Protein AF-A0A958ADB8-F1 (afdb_monomer)

Mean predicted aligned error: 4.23 Å

Nearest PDB structures (foldseek):
  1qz9-assembly1_A-2  TM=9.729E-01  e=9.578E-06  Pseudomonas fluorescens

Sequence (125 aa):
MDFANTQIELAQTLDSQDQLAPFRDEFVIADPDLIYLDGNSLGRLPKRTDPLMQAAIGEAWGQRLIRGWNEGWIQAPFELGAKIAQLIGAEADEVIVTDSTSINLFKLVVAALKARPGRTKIVSD

Radius of gyration: 21.61 Å; Cα contacts (8 Å, |Δi|>4): 62; chains: 1; bounding box: 38×57×54 Å

Structure (mmCIF, N/CA/C/O backbone):
data_AF-A0A958ADB8-F1
#
_entry.id   AF-A0A958ADB8-F1
#
loop_
_atom_site.group_PDB
_atom_site.id
_atom_site.type_symbol
_atom_site.label_atom_id
_atom_site.label_alt_id
_atom_site.label_comp_id
_atom_site.label_asym_id
_atom_site.label_entity_id
_atom_site.label_seq_id
_atom_site.pdbx_PDB_ins_code
_atom_site.Cartn_x
_atom_site.Cartn_y
_atom_site.Cartn_z
_atom_site.occupancy
_atom_site.B_iso_or_equiv
_atom_site.auth_seq_id
_atom_site.auth_comp_id
_atom_site.auth_asym_id
_atom_site.auth_atom_id
_atom_site.pdbx_PDB_model_num
ATOM 1 N N . MET A 1 1 ? 5.145 -29.919 -13.291 1.00 66.69 1 MET A N 1
ATOM 2 C CA . MET A 1 1 ? 6.388 -29.127 -13.338 1.00 66.69 1 MET A CA 1
ATOM 3 C C . MET A 1 1 ? 7.466 -29.989 -12.702 1.00 66.69 1 MET A C 1
ATOM 5 O O . MET A 1 1 ? 7.207 -30.527 -11.632 1.00 66.69 1 MET A O 1
ATOM 9 N N . ASP A 1 2 ? 8.575 -30.239 -13.396 1.00 77.38 2 ASP A N 1
ATOM 10 C CA . ASP A 1 2 ? 9.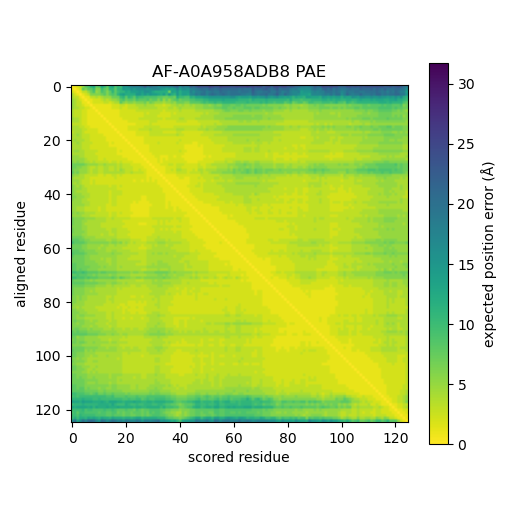689 -31.027 -12.855 1.00 77.38 2 ASP A CA 1
ATOM 11 C C . ASP A 1 2 ? 10.658 -30.088 -12.129 1.00 77.38 2 ASP A C 1
ATOM 13 O O . ASP A 1 2 ? 11.437 -29.379 -12.760 1.00 77.38 2 ASP A O 1
ATOM 17 N N . PHE A 1 3 ? 10.568 -30.054 -10.800 1.00 75.06 3 PHE A N 1
ATOM 18 C CA . PHE A 1 3 ? 11.382 -29.175 -9.959 1.00 75.06 3 PHE A CA 1
ATOM 19 C C . PHE A 1 3 ? 12.816 -29.689 -9.740 1.00 75.06 3 PHE A C 1
ATOM 21 O O . PHE A 1 3 ? 13.608 -29.001 -9.102 1.00 75.06 3 PHE A O 1
ATOM 28 N N . ALA A 1 4 ? 13.167 -30.879 -10.246 1.00 86.38 4 ALA A N 1
ATOM 29 C CA . ALA A 1 4 ? 14.540 -31.388 -10.199 1.00 86.38 4 ALA A CA 1
ATOM 30 C C . ALA A 1 4 ? 15.416 -30.834 -11.338 1.00 86.38 4 ALA A C 1
ATOM 32 O O . ALA A 1 4 ? 16.641 -30.950 -11.289 1.00 86.38 4 ALA A O 1
ATOM 33 N N . ASN A 1 5 ? 14.805 -30.228 -12.359 1.00 87.19 5 ASN A N 1
ATOM 34 C CA . ASN A 1 5 ? 15.511 -29.615 -13.473 1.00 87.19 5 ASN A CA 1
ATOM 35 C C . ASN A 1 5 ? 16.019 -28.212 -13.090 1.00 87.19 5 ASN A C 1
ATOM 37 O O . ASN A 1 5 ? 15.235 -27.302 -12.841 1.00 87.19 5 ASN A O 1
ATOM 41 N N . THR A 1 6 ? 17.342 -28.041 -13.064 1.00 91.88 6 THR A N 1
ATOM 42 C CA . THR A 1 6 ? 18.029 -26.792 -12.689 1.00 91.88 6 THR A CA 1
ATOM 43 C C . THR A 1 6 ? 18.604 -26.018 -13.885 1.00 91.88 6 THR A C 1
ATOM 45 O O . THR A 1 6 ? 19.428 -25.124 -13.701 1.00 91.88 6 THR A O 1
ATOM 48 N N . GLN A 1 7 ? 18.207 -26.364 -15.114 1.00 95.44 7 GLN A N 1
ATOM 49 C CA . GLN A 1 7 ? 18.685 -25.723 -16.344 1.00 95.44 7 GLN A CA 1
ATOM 50 C C . GLN A 1 7 ? 18.032 -24.347 -16.570 1.00 95.44 7 GLN A C 1
ATOM 52 O O . GLN A 1 7 ? 16.862 -24.142 -16.236 1.00 95.44 7 GLN A O 1
ATOM 57 N N . ILE A 1 8 ? 18.762 -23.405 -17.178 1.00 95.19 8 ILE A N 1
ATOM 58 C CA . ILE A 1 8 ? 18.278 -22.031 -17.419 1.00 95.19 8 ILE A CA 1
ATOM 59 C C . ILE A 1 8 ? 17.083 -21.988 -18.384 1.00 95.19 8 ILE A C 1
ATOM 61 O O . ILE A 1 8 ? 16.194 -21.149 -18.245 1.00 95.19 8 ILE A O 1
ATOM 65 N N . GLU A 1 9 ? 17.015 -22.931 -19.321 1.00 95.50 9 GLU A N 1
ATOM 66 C CA . GLU A 1 9 ? 15.949 -23.052 -20.314 1.00 95.50 9 GLU A CA 1
ATOM 67 C C . GLU A 1 9 ? 14.587 -23.302 -19.658 1.00 95.50 9 GLU A C 1
ATOM 69 O O . GLU A 1 9 ? 13.557 -22.882 -20.193 1.00 95.50 9 GLU A O 1
ATOM 74 N N . LEU A 1 10 ? 14.565 -23.949 -18.483 1.00 94.19 10 LEU A N 1
ATOM 75 C CA . LEU A 1 10 ? 13.336 -24.114 -17.711 1.00 94.19 10 LEU A CA 1
ATOM 76 C C . LEU A 1 10 ? 12.799 -22.751 -17.269 1.00 94.19 10 LEU A C 1
ATOM 78 O O . LEU A 1 10 ? 11.632 -22.461 -17.516 1.00 94.19 10 LEU A O 1
ATOM 82 N N . ALA A 1 11 ? 13.643 -21.908 -16.668 1.00 93.75 11 ALA A N 1
ATOM 83 C CA . ALA A 1 11 ? 13.249 -20.572 -16.225 1.00 93.75 11 ALA A CA 1
ATOM 84 C C . ALA A 1 11 ? 12.779 -19.703 -17.402 1.00 93.75 11 ALA A C 1
ATOM 86 O O . ALA A 1 11 ? 11.686 -19.152 -17.349 1.00 93.75 11 ALA A O 1
ATOM 87 N N . GLN A 1 12 ? 13.526 -19.689 -18.512 1.00 95.81 12 GLN A N 1
ATOM 88 C CA . GLN A 1 12 ? 13.145 -18.951 -19.725 1.00 95.81 12 GLN A CA 1
ATOM 89 C C . GLN A 1 12 ? 11.793 -19.406 -20.294 1.00 95.81 12 GLN A C 1
ATOM 91 O O . GLN A 1 12 ? 10.993 -18.588 -20.750 1.00 95.81 12 GLN A O 1
ATOM 96 N N . THR A 1 13 ? 11.519 -20.713 -20.257 1.00 95.31 13 THR A N 1
ATOM 97 C CA . THR A 1 13 ? 10.230 -21.262 -20.694 1.00 95.31 13 THR A CA 1
ATOM 98 C C . THR A 1 13 ? 9.101 -20.806 -19.773 1.00 95.31 13 THR A C 1
ATOM 100 O O . THR A 1 13 ? 8.052 -20.400 -20.272 1.00 95.31 13 THR A O 1
ATOM 103 N N . LEU A 1 14 ? 9.312 -20.836 -18.452 1.00 95.00 14 LEU A N 1
ATOM 104 C CA . LEU A 1 14 ? 8.331 -20.366 -17.471 1.00 95.00 14 LEU A CA 1
ATOM 105 C C . LEU A 1 14 ? 8.042 -18.868 -17.641 1.00 95.00 14 LEU A C 1
ATOM 107 O O . LEU A 1 14 ? 6.874 -18.500 -17.715 1.00 95.00 14 LEU A O 1
ATOM 111 N N . ASP A 1 15 ? 9.074 -18.039 -17.814 1.00 96.62 15 ASP A N 1
ATOM 112 C CA . ASP A 1 15 ? 8.922 -16.600 -18.068 1.00 96.62 15 ASP A CA 1
ATOM 113 C C . ASP A 1 15 ? 8.133 -16.334 -19.359 1.00 96.62 15 ASP A C 1
ATOM 115 O O . ASP A 1 15 ? 7.246 -15.485 -19.391 1.00 96.62 15 ASP A O 1
ATOM 119 N N . SER A 1 16 ? 8.393 -17.096 -20.430 1.00 96.94 16 SER A N 1
ATOM 120 C CA . SER A 1 16 ? 7.682 -16.934 -21.711 1.00 96.94 16 SER A CA 1
ATOM 121 C C . SER A 1 16 ? 6.189 -17.286 -21.653 1.00 96.94 16 SER A C 1
ATOM 123 O O . SER A 1 16 ? 5.426 -16.887 -22.533 1.00 96.94 16 SER A O 1
ATOM 125 N N . GLN A 1 17 ? 5.775 -18.055 -20.642 1.00 97.12 17 GLN A N 1
ATOM 126 C CA . GLN A 1 17 ? 4.396 -18.507 -20.441 1.00 97.12 17 GLN A CA 1
ATOM 127 C C . GLN A 1 17 ? 3.669 -17.711 -19.350 1.00 97.12 17 GLN A C 1
ATOM 129 O O . GLN A 1 17 ? 2.468 -17.913 -19.151 1.00 97.12 17 GLN A O 1
ATOM 134 N N . ASP A 1 18 ? 4.367 -16.815 -18.650 1.00 97.81 18 ASP A N 1
ATOM 135 C CA . ASP A 1 18 ? 3.796 -16.038 -17.561 1.00 97.81 18 ASP A CA 1
ATOM 136 C C . ASP A 1 18 ? 2.859 -14.943 -18.089 1.00 97.81 18 ASP A C 1
ATOM 138 O O . ASP A 1 18 ? 3.272 -13.938 -18.670 1.00 97.81 18 ASP A O 1
ATOM 142 N N . GLN A 1 19 ? 1.561 -15.116 -17.836 1.00 98.19 19 GLN A N 1
ATOM 143 C CA . GLN A 1 19 ? 0.535 -14.131 -18.184 1.00 98.19 19 GLN A CA 1
ATOM 144 C C . GLN A 1 19 ? 0.663 -12.831 -17.375 1.00 98.19 19 GLN A C 1
ATOM 146 O O . GLN A 1 19 ? 0.092 -11.813 -17.769 1.00 98.19 19 GLN A O 1
ATOM 151 N N . LEU A 1 20 ? 1.394 -12.848 -16.256 1.00 98.00 20 LEU A N 1
ATOM 152 C CA . LEU A 1 20 ? 1.638 -11.689 -15.403 1.00 98.00 20 LEU A CA 1
ATOM 153 C C . LEU A 1 20 ? 2.929 -10.944 -15.758 1.00 98.00 20 LEU A C 1
ATOM 155 O O . LEU A 1 20 ? 3.128 -9.840 -15.246 1.00 98.00 20 LEU A O 1
ATOM 159 N N . ALA A 1 21 ? 3.755 -11.467 -16.671 1.00 97.88 21 ALA A N 1
ATOM 160 C CA . ALA A 1 21 ? 5.008 -10.840 -17.087 1.00 97.88 21 ALA A CA 1
ATOM 161 C C . ALA A 1 21 ? 4.866 -9.344 -17.453 1.00 97.88 21 ALA A C 1
ATOM 163 O O . ALA A 1 21 ? 5.725 -8.560 -17.035 1.00 97.88 21 ALA A O 1
ATOM 164 N N . PRO A 1 22 ? 3.782 -8.886 -18.125 1.00 97.94 22 PRO A N 1
ATOM 165 C CA . PRO A 1 22 ? 3.600 -7.464 -18.421 1.00 97.94 22 PRO A CA 1
ATOM 166 C C . PRO A 1 22 ? 3.515 -6.555 -17.184 1.00 97.94 22 PRO A C 1
ATOM 168 O O . PRO A 1 22 ? 3.891 -5.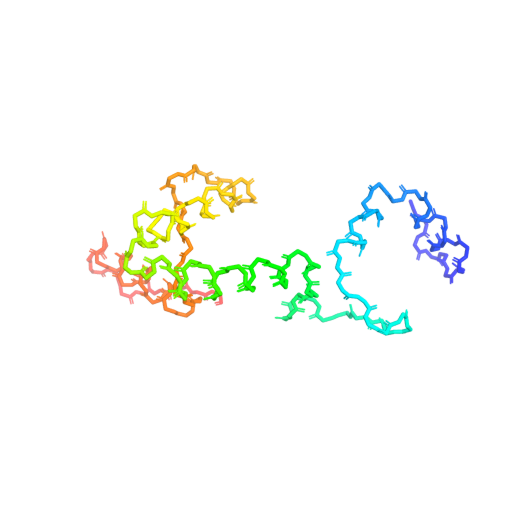389 -17.265 1.00 97.94 22 PRO A O 1
ATOM 171 N N . PHE A 1 23 ? 3.080 -7.051 -16.016 1.00 97.94 23 PHE A N 1
ATOM 172 C CA . PHE A 1 23 ? 3.028 -6.236 -14.792 1.00 97.94 23 PHE A CA 1
ATOM 173 C C . PHE A 1 23 ? 4.411 -5.803 -14.312 1.00 97.94 23 PHE A C 1
ATOM 175 O O . PHE A 1 23 ? 4.519 -4.797 -13.614 1.00 97.94 23 PHE A O 1
ATOM 182 N N . ARG A 1 24 ? 5.481 -6.506 -14.705 1.00 96.94 24 ARG A N 1
ATOM 183 C CA . ARG A 1 24 ? 6.857 -6.079 -14.427 1.00 96.94 24 ARG A CA 1
ATOM 184 C C . ARG A 1 24 ? 7.118 -4.664 -14.952 1.00 96.94 24 ARG A C 1
ATOM 186 O O . ARG A 1 24 ? 7.822 -3.892 -14.301 1.00 96.94 24 ARG A O 1
ATOM 193 N N . ASP A 1 25 ? 6.507 -4.304 -16.079 1.00 96.81 25 ASP A N 1
ATOM 194 C CA . ASP A 1 25 ? 6.674 -2.996 -16.707 1.00 96.81 25 ASP A CA 1
ATOM 195 C C . ASP A 1 25 ? 5.931 -1.868 -15.980 1.00 96.81 25 ASP A C 1
ATOM 197 O O . ASP A 1 25 ? 6.196 -0.699 -16.258 1.00 96.81 25 ASP A O 1
ATOM 201 N N . GLU A 1 26 ? 5.083 -2.172 -14.996 1.00 98.12 26 GLU A N 1
ATOM 202 C CA . GLU A 1 26 ? 4.444 -1.168 -14.136 1.00 98.12 26 GLU A CA 1
ATOM 203 C C . GLU A 1 26 ? 5.377 -0.660 -13.022 1.00 98.12 26 GLU A C 1
ATOM 205 O O . GLU A 1 26 ? 5.055 0.323 -12.352 1.00 98.12 26 GLU A O 1
ATOM 210 N N . PHE A 1 27 ? 6.552 -1.273 -12.829 1.00 98.25 27 PHE A N 1
ATOM 211 C CA . PHE A 1 27 ? 7.490 -0.946 -11.748 1.00 98.25 27 PHE A CA 1
ATOM 212 C C . PHE A 1 27 ? 8.773 -0.280 -12.243 1.00 98.25 27 PHE A C 1
ATOM 214 O O . PHE A 1 27 ? 9.269 -0.528 -13.342 1.00 98.25 27 PHE A O 1
ATOM 221 N N . VAL A 1 28 ? 9.352 0.572 -11.399 1.00 97.69 28 VAL A N 1
ATOM 222 C CA . VAL A 1 28 ? 10.663 1.175 -11.642 1.00 97.69 28 VAL A CA 1
ATOM 223 C C . VAL A 1 28 ? 11.756 0.129 -11.417 1.00 97.69 28 VAL A C 1
ATOM 225 O O . VAL A 1 28 ? 11.883 -0.459 -10.338 1.00 97.69 28 VAL A O 1
ATOM 228 N N . ILE A 1 29 ? 12.578 -0.078 -12.445 1.00 96.94 29 ILE A N 1
ATOM 229 C CA . ILE A 1 29 ? 13.725 -0.990 -12.430 1.00 96.94 29 ILE A CA 1
ATOM 230 C C . ILE A 1 29 ? 14.930 -0.184 -12.904 1.00 96.94 29 ILE A C 1
ATOM 232 O O . ILE A 1 29 ? 15.187 -0.077 -14.098 1.00 96.94 29 ILE A O 1
ATOM 236 N N . ALA A 1 30 ? 15.597 0.469 -11.950 1.00 95.38 30 ALA A N 1
ATOM 237 C CA . ALA A 1 30 ? 16.737 1.343 -12.229 1.00 95.38 30 ALA A CA 1
ATOM 238 C C . ALA A 1 30 ? 18.003 0.553 -12.590 1.00 95.38 30 ALA A C 1
ATOM 240 O O . ALA A 1 30 ? 18.771 0.980 -13.444 1.00 95.38 30 ALA A O 1
ATOM 241 N N . ASP A 1 31 ? 18.183 -0.602 -11.949 1.00 96.88 31 ASP A N 1
ATOM 242 C CA . ASP A 1 31 ? 19.262 -1.545 -12.217 1.00 96.88 31 ASP A CA 1
ATOM 243 C C . ASP A 1 31 ? 18.649 -2.844 -12.776 1.00 96.88 31 ASP A C 1
ATOM 245 O O . ASP A 1 31 ? 17.877 -3.494 -12.056 1.00 96.88 31 ASP A O 1
ATOM 249 N N . PRO A 1 32 ? 18.910 -3.196 -14.051 1.00 93.88 32 PRO A N 1
ATOM 250 C CA . PRO A 1 32 ? 18.386 -4.412 -14.667 1.00 93.88 32 PRO A CA 1
ATOM 251 C C . PRO A 1 32 ? 19.026 -5.696 -14.121 1.00 93.88 32 PRO A C 1
ATOM 253 O O . PRO A 1 32 ? 18.392 -6.746 -14.218 1.00 93.88 32 PRO A O 1
ATOM 256 N N . ASP A 1 33 ? 20.218 -5.615 -13.525 1.00 95.88 33 ASP A N 1
ATOM 257 C CA . ASP A 1 33 ? 20.971 -6.769 -13.022 1.00 95.88 33 ASP A CA 1
ATOM 258 C C . ASP A 1 33 ? 20.662 -7.062 -11.540 1.00 95.88 33 ASP A C 1
ATOM 260 O O . ASP A 1 33 ? 20.985 -8.134 -11.018 1.00 95.88 33 ASP A O 1
ATOM 264 N N . LEU A 1 34 ? 19.983 -6.140 -10.845 1.00 96.94 34 LEU A N 1
ATOM 265 C CA . LEU A 1 34 ? 19.581 -6.316 -9.451 1.00 96.94 34 LEU A CA 1
ATOM 266 C C . LEU A 1 34 ? 18.443 -7.337 -9.296 1.00 96.94 34 LEU A C 1
ATOM 268 O O . LEU A 1 34 ? 17.262 -7.046 -9.533 1.00 96.94 34 LEU A O 1
ATOM 272 N N . ILE A 1 35 ? 18.787 -8.496 -8.736 1.00 97.25 35 ILE A N 1
ATOM 273 C CA . ILE A 1 35 ? 17.835 -9.509 -8.273 1.00 97.25 35 ILE A CA 1
ATOM 274 C C . ILE A 1 35 ? 17.276 -9.085 -6.904 1.00 97.25 35 ILE A C 1
ATOM 276 O O . ILE A 1 35 ? 17.917 -9.245 -5.868 1.00 97.25 35 ILE A O 1
ATOM 280 N N . TYR A 1 36 ? 16.070 -8.512 -6.896 1.00 97.25 36 TYR A N 1
ATOM 281 C CA . TYR A 1 36 ? 15.441 -7.966 -5.687 1.00 97.25 36 TYR A CA 1
ATOM 282 C C . TYR A 1 36 ? 14.450 -8.954 -5.061 1.00 97.25 36 TYR A C 1
ATOM 284 O O . TYR A 1 36 ? 13.311 -9.057 -5.514 1.00 97.25 36 TYR A O 1
ATOM 292 N N . LEU A 1 37 ? 14.890 -9.660 -4.015 1.00 97.62 37 LEU A N 1
ATOM 293 C CA . LEU A 1 37 ? 14.124 -10.700 -3.307 1.00 97.62 37 LEU A CA 1
ATOM 294 C C . LEU A 1 37 ? 13.692 -10.278 -1.890 1.00 97.62 37 LEU A C 1
ATOM 296 O O . LEU A 1 37 ? 13.526 -11.130 -1.027 1.00 97.62 37 LEU A O 1
ATOM 300 N N . ASP A 1 38 ? 13.520 -8.974 -1.652 1.00 97.31 38 ASP A N 1
ATOM 301 C CA . ASP A 1 38 ? 13.084 -8.417 -0.355 1.00 97.31 38 ASP A CA 1
ATOM 302 C C . ASP A 1 38 ? 11.822 -7.537 -0.494 1.00 97.31 38 ASP A C 1
ATOM 304 O O . ASP A 1 38 ? 11.572 -6.600 0.266 1.00 97.31 38 ASP A O 1
ATOM 308 N N . GLY A 1 39 ? 10.999 -7.841 -1.507 1.00 97.50 39 GLY A N 1
ATOM 309 C CA . GLY A 1 39 ? 9.746 -7.128 -1.784 1.00 97.50 39 GLY A CA 1
ATOM 310 C C . GLY A 1 39 ? 8.685 -7.270 -0.686 1.00 97.50 39 GLY A C 1
ATOM 311 O O . GLY A 1 39 ? 7.752 -6.474 -0.629 1.00 97.50 39 GLY A O 1
ATOM 312 N N . ASN A 1 40 ? 8.836 -8.262 0.195 1.00 97.12 40 ASN A N 1
ATOM 313 C CA . ASN A 1 40 ? 8.011 -8.469 1.387 1.00 97.12 40 ASN A CA 1
ATOM 314 C C . ASN A 1 40 ? 8.286 -7.436 2.492 1.00 97.12 40 ASN A C 1
ATOM 316 O O . ASN A 1 40 ? 7.426 -7.230 3.344 1.00 97.12 40 ASN A O 1
ATOM 320 N N . SER A 1 41 ? 9.473 -6.825 2.497 1.00 97.19 41 SER A N 1
ATOM 321 C CA . SER A 1 41 ? 9.838 -5.752 3.423 1.00 97.19 41 SER A CA 1
ATOM 322 C C . SER A 1 41 ? 9.483 -4.394 2.818 1.00 97.19 41 SER A C 1
ATOM 324 O O . SER A 1 41 ? 8.754 -3.604 3.422 1.00 97.19 41 SER A O 1
ATOM 326 N N . LEU A 1 42 ? 9.921 -4.150 1.577 1.00 97.56 42 LEU A N 1
ATOM 327 C CA . LEU A 1 42 ? 9.617 -2.931 0.833 1.00 97.56 42 LEU A CA 1
ATOM 328 C C . LEU A 1 42 ? 9.319 -3.249 -0.636 1.00 97.56 42 LEU A C 1
ATOM 330 O O . LEU A 1 42 ? 10.173 -3.715 -1.379 1.00 97.56 42 LEU A O 1
ATOM 334 N N . GLY A 1 43 ? 8.100 -2.960 -1.088 1.00 97.19 43 GLY A N 1
ATOM 335 C CA . GLY A 1 43 ? 7.730 -3.164 -2.489 1.00 97.19 43 GLY A CA 1
ATOM 336 C C . GLY A 1 43 ? 8.509 -2.250 -3.442 1.00 97.19 43 GLY A C 1
ATOM 337 O O . GLY A 1 43 ? 8.814 -1.101 -3.116 1.00 97.19 43 GLY A O 1
ATOM 338 N N . ARG A 1 44 ? 8.788 -2.733 -4.662 1.00 97.38 44 ARG A N 1
ATOM 339 C CA . ARG A 1 44 ? 9.313 -1.874 -5.737 1.00 97.38 44 ARG A CA 1
ATOM 340 C C . ARG A 1 44 ? 8.327 -0.741 -6.034 1.00 97.38 44 ARG A C 1
ATOM 342 O O . ARG A 1 44 ? 7.116 -0.947 -6.017 1.00 97.38 44 ARG A O 1
ATOM 349 N N . LEU A 1 45 ? 8.853 0.439 -6.359 1.00 97.81 45 LEU A 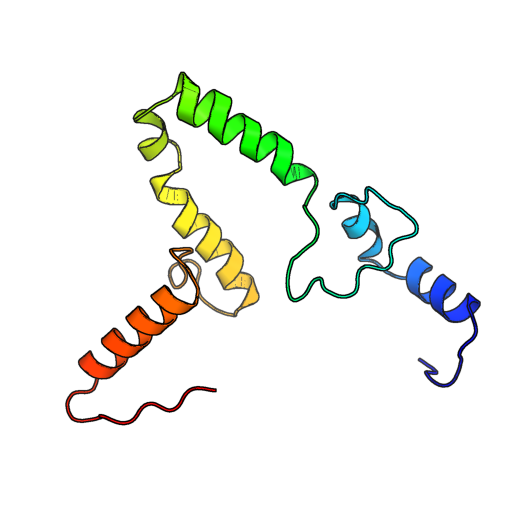N 1
ATOM 350 C CA . LEU A 1 45 ? 8.055 1.621 -6.691 1.00 97.81 45 LEU A CA 1
ATOM 351 C C . LEU A 1 45 ? 7.266 1.408 -7.997 1.00 97.81 45 LEU A C 1
ATOM 353 O O . LEU A 1 45 ? 7.893 1.209 -9.042 1.00 97.81 45 LEU A O 1
ATOM 357 N N . PRO A 1 46 ? 5.924 1.511 -7.994 1.00 98.50 46 PRO A N 1
ATOM 358 C CA . PRO A 1 46 ? 5.155 1.597 -9.230 1.00 98.50 46 PRO A CA 1
ATOM 359 C C . PRO A 1 46 ? 5.475 2.895 -9.983 1.00 98.50 46 PRO A C 1
ATOM 361 O O . PRO A 1 46 ? 5.505 3.974 -9.389 1.00 98.50 46 PRO A O 1
ATOM 364 N N . LYS A 1 47 ? 5.649 2.829 -11.307 1.00 98.50 4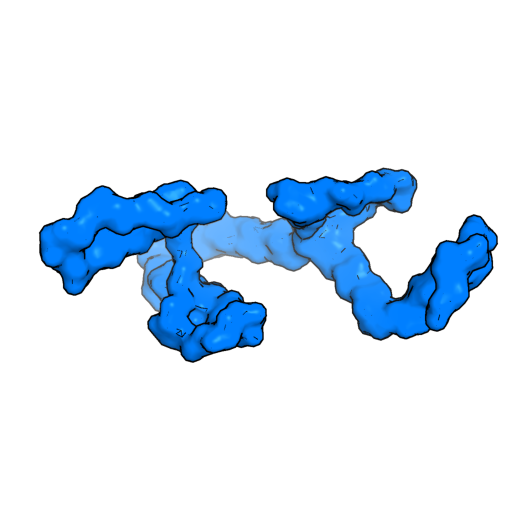7 LYS A N 1
ATOM 365 C CA . LYS A 1 47 ? 5.955 3.991 -12.166 1.00 98.50 47 LYS A CA 1
ATOM 366 C C . LYS A 1 47 ? 4.910 5.100 -12.044 1.00 98.50 47 LYS A C 1
ATOM 368 O O . LYS A 1 47 ? 5.238 6.277 -12.126 1.00 98.50 47 LYS A O 1
ATOM 373 N N . ARG A 1 48 ? 3.649 4.725 -11.815 1.00 98.12 48 ARG A N 1
ATOM 374 C CA . ARG A 1 48 ? 2.521 5.658 -11.674 1.00 98.12 48 ARG A CA 1
ATOM 375 C C . ARG A 1 48 ? 2.586 6.504 -10.401 1.00 98.12 48 ARG A C 1
ATOM 377 O O . ARG A 1 48 ? 1.923 7.534 -10.346 1.00 98.12 48 ARG A O 1
ATOM 384 N N . THR A 1 49 ? 3.353 6.094 -9.392 1.00 98.06 49 THR A N 1
ATOM 385 C CA . THR A 1 49 ? 3.415 6.803 -8.109 1.00 98.06 49 THR A CA 1
ATOM 386 C C . THR A 1 49 ? 4.038 8.188 -8.248 1.00 98.06 49 THR A C 1
ATOM 388 O O . THR A 1 49 ? 3.511 9.131 -7.670 1.00 98.06 49 THR A O 1
ATOM 391 N N . ASP A 1 50 ? 5.106 8.344 -9.035 1.00 97.19 50 ASP A N 1
ATOM 392 C CA . ASP A 1 50 ? 5.789 9.637 -9.202 1.00 97.19 50 ASP A CA 1
ATOM 393 C C . ASP A 1 50 ? 4.862 10.753 -9.734 1.00 97.19 50 ASP A C 1
ATOM 395 O O . ASP A 1 50 ? 4.668 11.744 -9.022 1.00 97.19 50 ASP A O 1
ATOM 399 N N . PRO A 1 51 ? 4.186 10.602 -10.893 1.00 98.12 51 PRO A N 1
ATOM 400 C CA . PRO A 1 51 ? 3.282 11.643 -11.380 1.00 98.12 51 PRO A CA 1
ATOM 401 C C . PRO A 1 51 ? 2.084 11.883 -10.445 1.00 98.12 51 PRO A C 1
ATOM 403 O O . PRO A 1 51 ? 1.642 13.021 -10.302 1.00 98.12 51 PRO A O 1
ATOM 406 N N . LEU A 1 52 ? 1.576 10.848 -9.760 1.00 97.38 52 LEU A N 1
ATOM 407 C CA . LEU A 1 52 ? 0.493 11.010 -8.779 1.00 97.38 52 LEU A CA 1
ATOM 408 C C . LEU A 1 52 ? 0.933 11.847 -7.570 1.00 97.38 52 LEU A C 1
ATOM 410 O O . LEU A 1 52 ? 0.185 12.714 -7.117 1.00 97.38 52 LEU A O 1
ATOM 414 N N . MET A 1 53 ? 2.148 11.623 -7.066 1.00 97.94 53 MET A N 1
ATOM 415 C CA . MET A 1 53 ? 2.703 12.397 -5.955 1.00 97.94 53 MET A CA 1
ATOM 416 C C . MET A 1 53 ? 2.990 13.844 -6.358 1.00 97.94 53 MET A C 1
ATOM 418 O O . MET A 1 53 ? 2.694 14.763 -5.593 1.00 97.94 53 MET A O 1
ATOM 422 N N . GLN A 1 54 ? 3.507 14.064 -7.569 1.00 98.31 54 GLN A N 1
ATOM 423 C CA . GLN A 1 54 ? 3.714 15.410 -8.105 1.00 98.31 54 GLN A CA 1
ATOM 424 C C . GLN A 1 54 ? 2.392 16.180 -8.219 1.00 98.31 54 GLN A C 1
ATOM 426 O O . GLN A 1 54 ? 2.323 17.323 -7.767 1.00 98.31 54 GLN A O 1
ATOM 431 N N . ALA A 1 55 ? 1.328 15.551 -8.726 1.00 97.25 55 ALA A N 1
ATOM 432 C CA . ALA A 1 55 ? -0.000 16.163 -8.793 1.00 97.25 55 ALA A CA 1
ATOM 433 C C . ALA A 1 55 ? -0.584 16.446 -7.396 1.00 97.25 55 ALA A C 1
ATOM 435 O O . ALA A 1 55 ? -1.122 17.529 -7.149 1.00 97.25 55 ALA A O 1
ATOM 436 N N . ALA A 1 56 ? -0.428 15.517 -6.446 1.00 97.06 56 ALA A N 1
ATOM 437 C CA . ALA A 1 56 ? -0.894 15.703 -5.072 1.00 97.06 56 ALA A CA 1
ATOM 438 C C . ALA A 1 56 ? -0.247 16.928 -4.398 1.00 97.06 56 ALA A C 1
ATOM 440 O O . ALA A 1 56 ? -0.928 17.694 -3.714 1.00 97.06 56 ALA A O 1
ATOM 441 N N . ILE A 1 57 ? 1.053 17.142 -4.617 1.00 98.12 57 ILE A N 1
ATOM 442 C CA . ILE A 1 57 ? 1.798 18.266 -4.037 1.00 98.12 57 ILE A CA 1
ATOM 443 C C . ILE A 1 57 ? 1.548 19.559 -4.821 1.00 98.12 57 ILE A C 1
ATOM 445 O O . ILE A 1 57 ? 1.176 20.576 -4.238 1.00 98.12 57 ILE A O 1
ATOM 449 N N . GLY A 1 58 ? 1.767 19.544 -6.135 1.00 98.25 58 GLY A N 1
ATOM 450 C CA . GLY A 1 58 ? 1.777 20.746 -6.966 1.00 98.25 58 GLY A CA 1
ATOM 451 C C . GLY A 1 58 ? 0.387 21.300 -7.260 1.00 98.25 58 GLY A C 1
ATOM 452 O O . GLY A 1 58 ? 0.196 22.516 -7.254 1.00 98.25 58 GLY A O 1
ATOM 453 N N . GLU A 1 59 ? -0.590 20.426 -7.495 1.00 96.62 59 GLU A N 1
ATOM 454 C CA . GLU A 1 59 ? -1.944 20.824 -7.880 1.00 96.62 59 GLU A CA 1
ATOM 455 C C . GLU A 1 59 ? -2.875 20.804 -6.671 1.00 96.62 59 GLU A C 1
ATOM 457 O O . GLU A 1 59 ? -3.373 21.855 -6.252 1.00 96.62 59 GLU A O 1
ATOM 462 N N . ALA A 1 60 ? -3.083 19.629 -6.070 1.00 96.56 60 ALA A N 1
ATOM 463 C CA . ALA A 1 60 ? -4.062 19.474 -4.997 1.00 96.56 60 ALA A CA 1
ATOM 464 C C . ALA A 1 60 ? -3.665 20.297 -3.763 1.00 96.56 60 ALA A C 1
ATOM 466 O O . ALA A 1 60 ? -4.428 21.155 -3.317 1.00 96.56 60 ALA A O 1
ATOM 467 N N . TRP A 1 61 ? -2.446 20.132 -3.249 1.00 97.88 61 TRP A N 1
ATOM 468 C CA . TRP A 1 61 ? -2.004 20.946 -2.122 1.00 97.88 61 TRP A CA 1
ATOM 469 C C . TRP A 1 61 ? -1.665 22.380 -2.544 1.00 97.88 61 TRP A C 1
ATOM 471 O O . TRP A 1 61 ? -2.252 23.320 -2.009 1.00 97.88 61 TRP A O 1
ATOM 481 N N . GLY A 1 62 ? -0.767 22.557 -3.516 1.00 98.00 62 GLY A N 1
ATOM 482 C CA . GLY A 1 62 ? -0.219 23.864 -3.883 1.00 98.00 62 GLY A CA 1
ATOM 483 C C . GLY A 1 62 ? -1.240 24.866 -4.427 1.00 98.00 62 GLY A C 1
ATOM 484 O O . GLY A 1 62 ? -1.117 26.060 -4.160 1.00 98.00 62 GLY A O 1
ATOM 485 N N . GLN A 1 63 ? -2.263 24.408 -5.158 1.00 98.00 63 GLN A N 1
ATOM 486 C CA . GLN A 1 63 ? -3.234 25.291 -5.820 1.00 98.00 63 GLN A CA 1
ATOM 487 C C . GLN A 1 63 ? -4.646 25.168 -5.240 1.00 98.00 63 GLN A C 1
ATOM 489 O O . GLN A 1 63 ? -5.341 26.178 -5.069 1.00 98.00 63 GLN A O 1
ATOM 494 N N . ARG A 1 64 ? -5.120 23.948 -4.945 1.00 98.06 64 ARG A N 1
ATOM 495 C CA . ARG A 1 64 ? -6.485 23.749 -4.417 1.00 98.06 64 ARG A CA 1
ATOM 496 C C . ARG A 1 64 ? -6.581 24.067 -2.926 1.00 98.06 64 ARG A C 1
ATOM 498 O O . ARG A 1 64 ? -7.635 24.542 -2.492 1.00 98.06 64 ARG A O 1
ATOM 505 N N . LEU A 1 65 ? -5.486 23.925 -2.175 1.00 97.75 65 LEU A N 1
ATOM 506 C CA . LEU A 1 65 ? -5.410 24.220 -0.741 1.00 97.75 65 LEU A CA 1
ATOM 507 C C . LEU A 1 65 ? -6.517 23.472 0.025 1.00 97.75 65 LEU A C 1
ATOM 509 O O . LEU A 1 65 ? -6.790 22.307 -0.246 1.00 97.75 65 LEU A O 1
ATOM 513 N N . ILE A 1 66 ? -7.198 24.146 0.958 1.00 97.75 66 ILE A N 1
ATOM 514 C CA . ILE A 1 66 ? -8.263 23.569 1.789 1.00 97.75 66 ILE A CA 1
ATOM 515 C C . ILE A 1 66 ? -9.389 22.905 0.978 1.00 97.75 66 ILE A C 1
ATOM 517 O O . ILE A 1 66 ? -10.050 22.005 1.488 1.00 97.75 66 ILE A O 1
ATOM 521 N N . ARG A 1 67 ? -9.600 23.296 -0.288 1.00 97.81 67 ARG A N 1
ATOM 522 C CA . ARG A 1 67 ? -10.615 22.660 -1.139 1.00 97.81 67 ARG A CA 1
ATOM 523 C C . ARG A 1 67 ? -10.307 21.187 -1.409 1.00 97.81 67 ARG A C 1
ATOM 525 O O . ARG A 1 67 ? -11.251 20.414 -1.525 1.00 97.81 67 ARG A O 1
ATOM 532 N N . GLY A 1 68 ? -9.026 20.798 -1.401 1.00 96.69 68 GLY A N 1
ATOM 533 C CA . GLY A 1 68 ? -8.567 19.417 -1.583 1.00 96.69 68 GLY A CA 1
ATOM 534 C C . GLY A 1 68 ? -9.258 18.411 -0.657 1.00 96.69 68 GLY A C 1
ATOM 535 O O . GLY A 1 68 ? -9.552 17.293 -1.073 1.00 96.69 68 GLY A O 1
ATOM 536 N N . TRP A 1 69 ? -9.631 18.832 0.559 1.00 96.88 69 TRP A N 1
ATOM 537 C CA . TRP A 1 69 ? -10.415 18.006 1.484 1.00 96.88 69 TRP A CA 1
ATOM 538 C C . TRP A 1 69 ? -11.730 17.515 0.872 1.00 96.88 69 TRP A C 1
ATOM 540 O O . TRP A 1 69 ? -12.030 16.327 0.937 1.00 96.88 69 TRP A O 1
ATOM 550 N N . ASN A 1 70 ? -12.481 18.410 0.231 1.00 96.31 70 ASN A N 1
ATOM 551 C CA . ASN A 1 70 ? -13.765 18.084 -0.394 1.00 96.31 70 ASN A CA 1
ATOM 552 C C . ASN A 1 70 ? -13.615 17.573 -1.837 1.00 96.31 70 ASN A C 1
ATOM 554 O O . ASN A 1 70 ? -14.606 17.210 -2.462 1.00 96.31 70 ASN A O 1
ATOM 558 N N . GLU A 1 71 ? -12.392 17.550 -2.366 1.00 95.44 71 GLU A N 1
ATOM 559 C CA . GLU A 1 71 ? -12.055 17.109 -3.726 1.00 95.44 71 GLU A CA 1
ATOM 560 C C . GLU A 1 71 ? -11.394 15.723 -3.721 1.00 95.44 71 GLU A C 1
ATOM 562 O O . GLU A 1 71 ? -10.562 15.412 -4.569 1.00 95.44 71 GLU A O 1
ATOM 567 N N . GLY A 1 72 ? -11.764 14.884 -2.752 1.00 93.62 72 GLY A N 1
ATOM 568 C CA . GLY A 1 72 ? -11.389 13.473 -2.710 1.00 93.62 72 GLY A CA 1
ATOM 569 C C . GLY A 1 72 ? -10.446 13.088 -1.574 1.00 93.62 72 GLY A C 1
ATOM 570 O O . GLY A 1 72 ? -10.375 11.906 -1.253 1.00 93.62 72 GLY A O 1
ATOM 571 N N . TRP A 1 73 ? -9.758 14.022 -0.902 1.00 96.25 73 TRP A N 1
ATOM 572 C CA . TRP A 1 73 ? -8.859 13.640 0.203 1.00 96.25 73 TRP A CA 1
ATOM 573 C C . TRP A 1 73 ? -9.602 13.020 1.392 1.00 96.25 73 TRP A C 1
ATOM 575 O O . TRP A 1 73 ? -9.077 12.094 2.005 1.00 96.25 73 TRP A O 1
ATOM 585 N N . ILE A 1 74 ? -10.824 13.474 1.703 1.00 96.94 74 ILE A N 1
ATOM 586 C CA . ILE A 1 74 ? -11.656 12.834 2.739 1.00 96.94 74 ILE A CA 1
ATOM 587 C C . ILE A 1 74 ? -12.065 11.414 2.317 1.00 96.94 74 ILE A C 1
ATOM 589 O O . ILE A 1 74 ? -12.143 10.521 3.157 1.00 96.94 74 ILE A O 1
ATOM 593 N N . GLN A 1 75 ? -12.335 11.202 1.028 1.00 97.31 75 GLN A N 1
ATOM 594 C CA . GLN A 1 75 ? -12.859 9.943 0.494 1.00 97.31 75 GLN A CA 1
ATOM 595 C C . GLN A 1 75 ? -11.765 8.895 0.249 1.00 97.31 75 GLN A C 1
ATOM 597 O O . GLN A 1 75 ? -12.029 7.701 0.381 1.00 97.31 75 GLN A O 1
ATOM 602 N N . ALA A 1 76 ? -10.534 9.318 -0.049 1.00 97.00 76 ALA A N 1
ATOM 603 C CA . ALA A 1 76 ? -9.444 8.434 -0.457 1.00 97.00 76 ALA A CA 1
ATOM 604 C C . ALA A 1 76 ? -9.175 7.244 0.496 1.00 97.00 76 ALA A C 1
ATOM 606 O O . ALA A 1 76 ? -9.006 6.131 -0.008 1.00 97.00 76 ALA A O 1
ATOM 607 N N . PRO A 1 77 ? -9.186 7.399 1.839 1.00 98.00 77 PRO A N 1
ATOM 608 C CA . PRO A 1 77 ? -9.058 6.271 2.770 1.00 98.00 77 PRO A CA 1
ATOM 609 C C . PRO A 1 77 ? -10.110 5.170 2.584 1.00 98.00 77 PRO A C 1
ATOM 611 O O . PRO A 1 77 ? -9.790 3.985 2.704 1.00 98.00 77 PRO A O 1
ATOM 614 N N . PHE A 1 78 ? -11.353 5.560 2.287 1.00 98.12 78 PHE A N 1
ATOM 615 C CA . PHE A 1 78 ? -12.482 4.650 2.089 1.00 98.12 78 PHE A CA 1
ATOM 616 C C . PHE A 1 78 ? -12.407 3.981 0.719 1.00 98.12 78 PHE A C 1
ATOM 618 O O . PHE A 1 78 ? -12.528 2.766 0.618 1.00 98.12 78 PHE A O 1
ATOM 625 N N . GLU A 1 79 ? -12.128 4.750 -0.336 1.00 97.88 79 GLU A N 1
ATOM 626 C CA . GLU A 1 79 ? -11.964 4.205 -1.688 1.00 97.88 79 GLU A CA 1
ATOM 627 C C . GLU A 1 79 ? -10.801 3.211 -1.770 1.00 97.88 79 GLU A C 1
ATOM 629 O O . GLU A 1 79 ? -10.886 2.195 -2.462 1.00 97.88 79 GLU A O 1
ATOM 634 N N . LEU A 1 80 ? -9.704 3.484 -1.058 1.00 98.00 80 LEU A N 1
ATOM 635 C CA . LEU A 1 80 ? -8.580 2.560 -0.973 1.00 98.00 80 LEU A CA 1
ATOM 636 C C . LEU A 1 80 ? -8.926 1.326 -0.132 1.00 98.00 80 LEU A C 1
ATOM 638 O O . LEU A 1 80 ? -8.566 0.215 -0.516 1.00 98.00 80 LEU A O 1
ATOM 642 N N . GLY A 1 81 ? -9.664 1.506 0.966 1.00 98.44 81 GLY A N 1
ATOM 643 C CA . GLY A 1 81 ? -10.205 0.408 1.764 1.00 98.44 81 GLY A CA 1
ATOM 644 C C . GLY A 1 81 ? -11.065 -0.544 0.931 1.00 98.44 81 GLY A C 1
ATOM 645 O O . GLY A 1 81 ? -10.784 -1.739 0.894 1.00 98.44 81 GLY A O 1
ATOM 646 N N . ALA A 1 82 ? -12.007 -0.014 0.149 1.00 98.50 82 ALA A N 1
ATOM 647 C CA . ALA A 1 82 ? -12.870 -0.789 -0.746 1.00 98.50 82 ALA A CA 1
ATOM 648 C C . ALA A 1 82 ? -12.095 -1.578 -1.822 1.00 98.50 82 ALA A C 1
ATOM 650 O O . ALA A 1 82 ? -12.521 -2.652 -2.252 1.00 98.50 82 ALA A O 1
ATOM 651 N N . LYS A 1 83 ? -10.936 -1.073 -2.269 1.00 98.38 83 LYS A N 1
ATOM 652 C CA . LYS A 1 83 ? -10.039 -1.815 -3.175 1.00 98.38 83 LYS A CA 1
ATOM 653 C C . LYS A 1 83 ? -9.341 -2.971 -2.464 1.00 98.38 83 LYS A C 1
ATOM 655 O O . LYS A 1 83 ? -9.232 -4.050 -3.035 1.00 98.38 83 LYS A O 1
ATOM 660 N N . ILE A 1 84 ? -8.882 -2.761 -1.230 1.00 98.31 84 ILE A N 1
ATOM 661 C CA . ILE A 1 84 ? -8.232 -3.803 -0.419 1.00 98.31 84 ILE A CA 1
ATOM 662 C C . ILE A 1 84 ? -9.236 -4.880 0.004 1.00 98.31 84 ILE A C 1
ATOM 664 O O . ILE A 1 84 ? -8.880 -6.055 0.019 1.00 98.31 84 ILE A O 1
ATOM 668 N N . ALA A 1 85 ? -10.485 -4.508 0.289 1.00 98.50 85 ALA A N 1
ATOM 669 C CA . ALA A 1 85 ? -11.552 -5.421 0.697 1.00 98.50 85 ALA A CA 1
ATOM 670 C C . ALA A 1 85 ? -11.711 -6.616 -0.266 1.00 98.50 85 ALA A C 1
ATOM 672 O O . ALA A 1 85 ? -11.786 -7.765 0.173 1.00 98.50 85 ALA A O 1
ATOM 673 N N . GLN A 1 86 ? -11.604 -6.363 -1.577 1.00 98.00 86 GLN A N 1
ATOM 674 C CA . GLN A 1 86 ? -11.655 -7.383 -2.636 1.00 98.00 86 GLN A CA 1
ATOM 675 C C . GLN A 1 86 ? -10.536 -8.434 -2.541 1.00 98.00 86 GLN A C 1
ATOM 677 O O . GLN A 1 86 ? -10.697 -9.546 -3.038 1.00 98.00 86 GLN A O 1
ATOM 682 N N . LEU A 1 87 ? -9.403 -8.095 -1.918 1.00 98.19 87 LEU A N 1
ATOM 683 C CA . LEU A 1 87 ? -8.251 -8.987 -1.759 1.00 98.19 87 LEU A CA 1
ATOM 684 C C . LEU A 1 87 ? -8.315 -9.819 -0.473 1.00 98.19 87 LEU A C 1
ATOM 686 O O . LEU A 1 87 ? -7.668 -10.860 -0.398 1.00 98.19 87 LEU A O 1
ATOM 690 N N . ILE A 1 88 ? -9.065 -9.361 0.534 1.00 98.00 88 ILE A N 1
ATOM 691 C CA . ILE A 1 88 ? -9.118 -9.985 1.866 1.00 98.00 88 ILE A CA 1
ATOM 692 C C . ILE A 1 88 ? -10.481 -10.605 2.2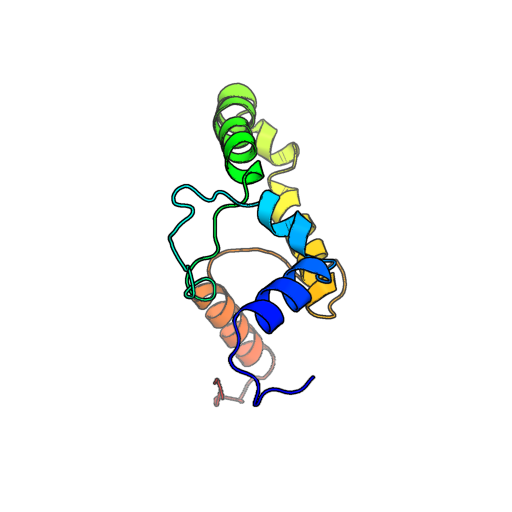03 1.00 98.00 88 ILE A C 1
ATOM 694 O O . ILE A 1 88 ? -10.649 -11.133 3.299 1.00 98.00 88 ILE A O 1
ATOM 698 N N . GLY A 1 89 ? -11.440 -10.565 1.272 1.00 97.94 89 GLY A N 1
ATOM 699 C CA . GLY A 1 89 ? -12.770 -11.157 1.444 1.00 97.94 89 GLY A CA 1
ATOM 700 C C . GLY A 1 89 ? -13.697 -10.361 2.367 1.00 97.94 89 GLY A C 1
ATOM 701 O O . GLY A 1 89 ? -14.514 -10.967 3.053 1.00 97.94 89 GLY A O 1
ATOM 702 N N . ALA A 1 90 ? -13.542 -9.036 2.401 1.00 98.44 90 ALA A N 1
ATOM 703 C CA . ALA A 1 90 ? -14.404 -8.117 3.144 1.00 98.44 90 ALA A CA 1
ATOM 704 C C . ALA A 1 90 ? -15.329 -7.342 2.190 1.00 98.44 90 ALA A C 1
ATOM 706 O O . ALA A 1 90 ? -15.048 -7.236 0.991 1.00 98.44 90 ALA A O 1
ATOM 707 N N . GLU A 1 91 ? -16.401 -6.762 2.722 1.00 98.38 91 GLU A N 1
ATOM 708 C CA . GLU A 1 91 ? -17.266 -5.841 1.984 1.00 98.38 91 GLU A CA 1
ATOM 709 C C . GLU A 1 91 ? -16.613 -4.456 1.833 1.00 98.38 91 GLU A C 1
ATOM 711 O O . GLU A 1 91 ? -15.693 -4.071 2.563 1.00 98.38 91 GLU A O 1
ATOM 716 N N . ALA A 1 92 ? -17.078 -3.682 0.849 1.00 97.44 92 ALA A N 1
ATOM 717 C CA . ALA A 1 92 ? -16.454 -2.411 0.469 1.00 97.44 92 ALA A CA 1
ATOM 718 C C . ALA A 1 92 ? -16.426 -1.360 1.598 1.00 97.44 92 ALA A C 1
ATOM 720 O O . ALA A 1 92 ? -15.581 -0.466 1.575 1.00 97.44 92 ALA A O 1
ATOM 721 N N . ASP A 1 93 ? -17.335 -1.457 2.567 1.00 97.44 93 ASP A N 1
ATOM 722 C CA . ASP A 1 93 ? -17.482 -0.564 3.717 1.00 97.44 93 ASP A CA 1
ATOM 723 C C . ASP A 1 93 ? -16.906 -1.131 5.030 1.00 97.44 93 ASP A C 1
ATOM 725 O O . ASP A 1 93 ? -16.965 -0.464 6.064 1.00 97.44 93 ASP A O 1
ATOM 729 N N . GLU A 1 94 ? -16.283 -2.313 5.000 1.00 98.12 94 GLU A N 1
ATOM 730 C CA . GLU A 1 94 ? -15.675 -2.953 6.178 1.00 98.12 94 GLU A CA 1
ATOM 731 C C . GLU A 1 94 ? -14.191 -2.598 6.378 1.00 98.12 94 GLU A C 1
ATOM 733 O O . GLU A 1 94 ? -13.612 -2.890 7.428 1.00 98.12 94 GLU A O 1
ATOM 738 N N . VAL A 1 95 ? -13.557 -1.953 5.391 1.00 98.31 95 VAL A N 1
ATOM 739 C CA . VAL A 1 95 ? -12.116 -1.661 5.388 1.00 98.31 95 VAL A CA 1
ATOM 740 C C . VAL A 1 95 ? -11.865 -0.171 5.177 1.00 98.31 95 VAL A C 1
ATOM 742 O O . VAL A 1 95 ? -12.436 0.456 4.289 1.00 98.31 95 VAL A O 1
ATOM 745 N N . ILE A 1 96 ? -10.938 0.393 5.953 1.00 98.06 96 ILE A N 1
ATOM 746 C CA . ILE A 1 96 ? -10.428 1.757 5.774 1.00 98.06 96 ILE A CA 1
ATOM 747 C C . ILE A 1 96 ? -8.901 1.762 5.877 1.00 98.06 96 ILE A C 1
ATOM 749 O O . ILE A 1 96 ? -8.333 1.105 6.751 1.00 98.06 96 ILE A O 1
ATOM 753 N N . VAL A 1 97 ? -8.220 2.516 5.008 1.00 98.31 97 VAL A N 1
ATOM 754 C CA . VAL A 1 97 ? -6.766 2.721 5.120 1.00 98.31 97 VAL A CA 1
ATOM 755 C C . VAL A 1 97 ? -6.464 3.917 6.009 1.00 98.31 97 VAL A C 1
ATOM 757 O O . VAL A 1 97 ? -6.794 5.049 5.675 1.00 98.31 97 VAL A O 1
ATOM 760 N N . THR A 1 98 ? -5.806 3.673 7.139 1.00 97.81 98 THR A N 1
ATOM 761 C CA . THR A 1 98 ? -5.463 4.711 8.117 1.00 97.81 98 THR A CA 1
ATOM 762 C C . THR A 1 98 ? -4.228 4.321 8.928 1.00 97.81 98 THR A C 1
ATOM 764 O O . THR A 1 98 ? -3.954 3.135 9.0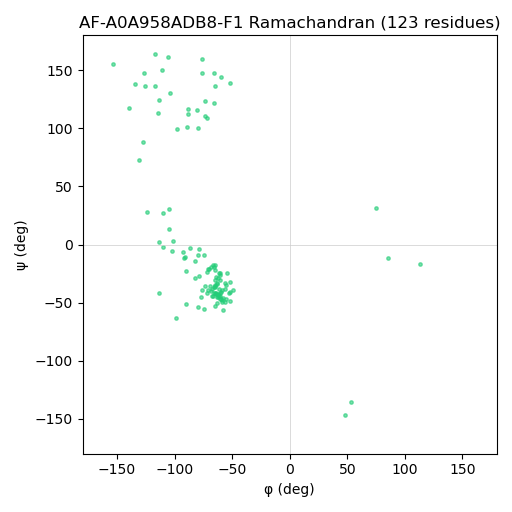95 1.00 97.81 98 THR A O 1
ATOM 767 N N . ASP A 1 99 ? -3.514 5.316 9.460 1.00 97.81 99 ASP A N 1
ATOM 768 C CA . ASP A 1 99 ? -2.389 5.172 10.398 1.00 97.81 99 ASP A CA 1
ATOM 769 C C . ASP A 1 99 ? -1.318 4.133 9.980 1.00 97.81 99 ASP A C 1
ATOM 771 O O . ASP A 1 99 ? -1.010 3.968 8.802 1.00 97.81 99 ASP A O 1
ATOM 775 N N . SER A 1 100 ? -0.704 3.466 10.964 1.00 98.06 100 SER A N 1
ATOM 776 C CA . SER A 1 100 ? 0.264 2.381 10.802 1.00 98.06 100 SER A CA 1
ATOM 777 C C . SER A 1 100 ? -0.268 1.075 11.397 1.00 98.06 100 SER A C 1
ATOM 779 O O . SER A 1 100 ? -1.184 1.081 12.226 1.00 98.06 100 SER A O 1
ATOM 781 N N . THR A 1 101 ? 0.356 -0.051 11.039 1.00 96.69 101 THR A N 1
ATOM 782 C CA . THR A 1 101 ? -0.014 -1.387 11.536 1.00 96.69 101 THR A CA 1
ATOM 783 C C . THR A 1 101 ? -0.096 -1.441 13.062 1.00 96.69 101 THR A C 1
ATOM 785 O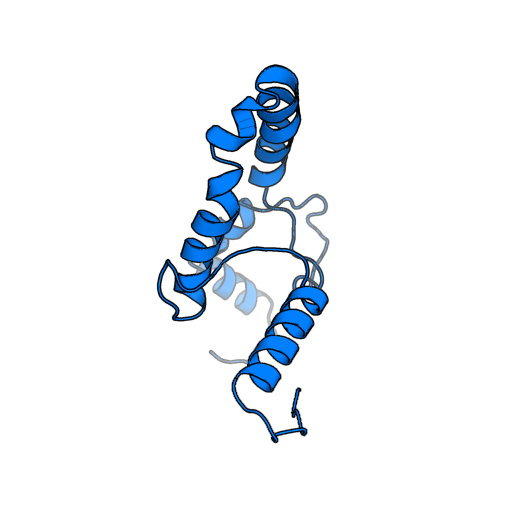 O . THR A 1 101 ? -1.112 -1.867 13.606 1.00 96.69 101 THR A O 1
ATOM 788 N N . SER A 1 102 ? 0.921 -0.940 13.772 1.00 97.06 102 SER A N 1
ATOM 789 C CA . SER A 1 102 ? 0.953 -0.973 15.241 1.00 97.06 102 SER A CA 1
ATOM 790 C C . SER A 1 102 ? -0.148 -0.118 15.878 1.00 97.06 102 SER A C 1
ATOM 792 O O . SER A 1 102 ? -0.720 -0.508 16.896 1.00 97.06 102 SER A O 1
ATOM 794 N N . ILE A 1 103 ? -0.482 1.030 15.275 1.00 98.44 103 ILE A N 1
ATOM 795 C CA . ILE A 1 103 ? -1.574 1.891 15.753 1.00 98.44 103 ILE A CA 1
ATOM 796 C C . ILE A 1 103 ? -2.925 1.196 15.551 1.00 98.44 103 ILE A C 1
ATOM 798 O O . ILE A 1 103 ? -3.755 1.189 16.463 1.00 98.44 103 ILE A O 1
ATOM 802 N N . ASN A 1 104 ? -3.147 0.580 14.391 1.00 97.88 104 ASN A N 1
ATOM 803 C CA . ASN A 1 104 ? -4.399 -0.117 14.103 1.00 97.88 104 ASN A CA 1
ATOM 804 C C . ASN A 1 104 ? -4.573 -1.368 14.967 1.00 97.88 104 ASN A C 1
ATOM 806 O O . ASN A 1 104 ? -5.666 -1.595 15.484 1.00 97.88 104 ASN A O 1
ATOM 810 N N . LEU A 1 105 ? -3.495 -2.116 15.222 1.00 96.31 105 LEU A N 1
ATOM 811 C CA . LEU A 1 105 ? -3.516 -3.247 16.149 1.00 96.31 105 LEU A CA 1
ATOM 812 C C . LEU A 1 105 ? -3.883 -2.800 17.569 1.00 96.31 105 LEU A C 1
ATOM 814 O O . LEU A 1 105 ? -4.734 -3.412 18.213 1.00 96.31 105 LEU A O 1
ATOM 818 N N . PHE A 1 106 ? -3.308 -1.693 18.048 1.00 95.88 106 PHE A N 1
ATOM 819 C CA . PHE A 1 106 ? -3.666 -1.130 19.349 1.00 95.88 106 PHE A CA 1
ATOM 820 C C . PHE A 1 106 ? -5.1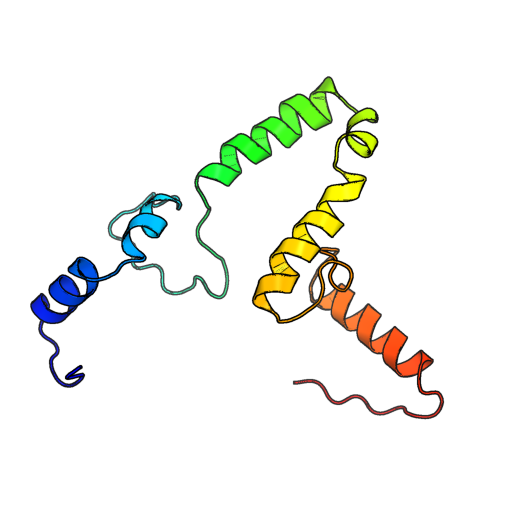53 -0.749 19.422 1.00 95.88 106 PHE A C 1
ATOM 822 O O . PHE A 1 106 ? -5.840 -1.120 20.378 1.00 95.88 106 PHE A O 1
ATOM 829 N N . LYS A 1 107 ? -5.678 -0.050 18.404 1.00 97.44 107 LYS A N 1
ATOM 830 C CA . LYS A 1 107 ? -7.104 0.316 18.317 1.00 97.44 107 LYS A CA 1
ATOM 831 C C . LYS A 1 107 ? -8.003 -0.922 18.357 1.00 97.44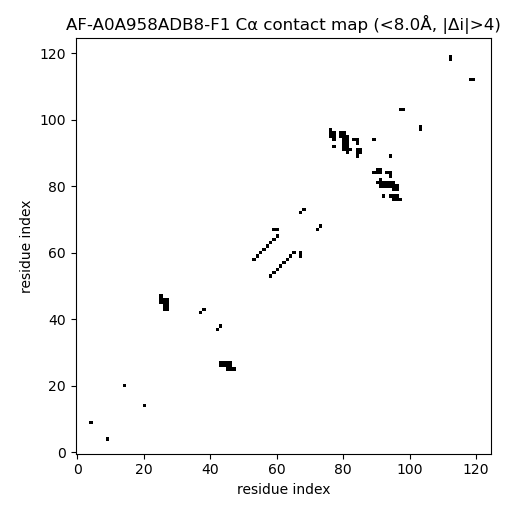 107 LYS A C 1
ATOM 833 O O . LYS A 1 107 ? -8.959 -0.944 19.135 1.00 97.44 107 LYS A O 1
ATOM 838 N N . LEU A 1 108 ? -7.666 -1.952 17.577 1.00 95.50 108 LEU A N 1
ATOM 839 C CA . LEU A 1 108 ? -8.385 -3.225 17.528 1.00 95.50 108 LEU A CA 1
ATOM 840 C C . LEU A 1 108 ? -8.417 -3.903 18.900 1.00 95.50 108 LEU A C 1
ATOM 842 O O . LEU A 1 108 ? -9.486 -4.270 19.386 1.00 95.50 108 LEU A O 1
ATOM 846 N N . VAL A 1 109 ? -7.262 -4.020 19.555 1.00 94.69 109 VAL A N 1
ATOM 847 C CA . VAL A 1 109 ? -7.133 -4.624 20.886 1.00 94.69 109 VAL A CA 1
ATOM 848 C C . VAL A 1 109 ? -7.988 -3.887 21.918 1.00 94.69 109 VAL A C 1
ATOM 850 O O . VAL A 1 109 ? -8.749 -4.514 22.661 1.00 94.69 109 VAL A O 1
ATOM 853 N N . VAL A 1 110 ? -7.915 -2.555 21.953 1.00 94.56 110 VAL A N 1
ATOM 854 C CA . VAL A 1 110 ? -8.716 -1.741 22.877 1.00 94.56 110 VAL A CA 1
ATOM 855 C C . VAL A 1 110 ? -10.213 -1.919 22.611 1.00 94.56 110 VAL A C 1
ATOM 857 O O . VAL A 1 110 ? -10.986 -2.062 23.562 1.00 94.56 110 VAL A O 1
ATOM 860 N N . ALA A 1 111 ? -10.635 -1.933 21.344 1.00 95.31 111 ALA A N 1
ATOM 861 C CA . ALA A 1 111 ? -12.028 -2.160 20.970 1.00 95.31 111 ALA A CA 1
ATOM 862 C C . ALA A 1 111 ? -12.512 -3.559 21.391 1.00 95.31 111 ALA A C 1
ATOM 864 O O . ALA A 1 111 ? -13.567 -3.678 22.016 1.00 95.31 111 ALA A O 1
ATOM 865 N N . ALA A 1 112 ? -11.717 -4.602 21.140 1.00 94.44 112 ALA A N 1
ATOM 866 C CA . ALA A 1 112 ? -12.048 -5.982 21.485 1.00 94.44 112 ALA A CA 1
ATOM 867 C C . ALA A 1 112 ? -12.208 -6.190 23.002 1.00 94.44 112 ALA A C 1
ATOM 869 O O . ALA A 1 112 ? -13.171 -6.821 23.444 1.00 94.44 112 ALA A O 1
ATOM 870 N N . LEU A 1 113 ? -11.310 -5.617 23.814 1.00 94.25 113 LEU A N 1
ATOM 871 C CA . LEU A 1 113 ? -11.406 -5.670 25.278 1.00 94.25 113 LEU A CA 1
ATOM 872 C C . LEU A 1 113 ? -12.654 -4.944 25.796 1.00 94.25 113 LEU A C 1
ATOM 874 O O . LEU A 1 113 ? -13.355 -5.463 26.666 1.00 94.25 113 LEU A O 1
ATOM 878 N N . LYS A 1 114 ? -12.969 -3.764 25.244 1.00 94.88 114 LYS A N 1
ATOM 879 C CA . LYS A 1 114 ? -14.183 -3.012 25.601 1.00 94.88 114 LYS A CA 1
ATOM 880 C C . LYS A 1 114 ? -15.462 -3.756 25.213 1.00 94.88 114 LYS A C 1
ATOM 882 O O . LYS A 1 114 ? -16.435 -3.702 25.959 1.00 94.88 114 LYS A O 1
ATOM 887 N N . ALA A 1 115 ? -15.455 -4.477 24.091 1.00 96.06 115 ALA A N 1
ATOM 888 C CA . ALA A 1 115 ? -16.594 -5.267 23.626 1.00 96.06 115 ALA A CA 1
ATOM 889 C C . ALA A 1 115 ? -16.866 -6.515 24.488 1.00 96.06 115 ALA A C 1
ATOM 891 O O . ALA A 1 115 ? -17.976 -7.049 24.472 1.00 96.06 115 ALA A O 1
ATOM 892 N N . ARG A 1 116 ? -15.878 -7.002 25.253 1.00 94.50 116 ARG A N 1
ATOM 893 C CA . ARG A 1 116 ? -16.010 -8.176 26.134 1.00 94.50 116 ARG A CA 1
ATOM 894 C C . ARG A 1 116 ? -15.473 -7.892 27.546 1.00 94.50 116 ARG A C 1
ATOM 896 O O . ARG A 1 116 ? -14.442 -8.460 27.921 1.00 94.50 116 ARG A O 1
ATOM 903 N N . PRO A 1 117 ? -16.186 -7.088 28.361 1.00 93.50 117 PRO A N 1
ATOM 904 C CA . PRO A 1 117 ? -15.777 -6.795 29.733 1.00 93.50 117 PRO A CA 1
ATOM 905 C C . PRO A 1 117 ? -15.492 -8.070 30.540 1.00 93.50 117 PRO A C 1
ATOM 907 O O . PRO A 1 117 ? -16.200 -9.070 30.422 1.00 93.50 117 PRO A O 1
ATOM 910 N N . GLY A 1 118 ? -14.428 -8.048 31.345 1.00 93.00 118 GLY A N 1
ATOM 911 C CA . GLY A 1 118 ? -13.991 -9.189 32.160 1.00 93.00 118 GLY A CA 1
ATOM 912 C C . GLY A 1 118 ? -13.087 -10.201 31.442 1.00 93.00 118 GLY A C 1
ATOM 913 O O . GLY A 1 118 ? -12.461 -11.023 32.110 1.00 93.00 118 GLY A O 1
ATOM 914 N N . ARG A 1 119 ? -12.939 -10.137 30.109 1.00 92.94 119 ARG A N 1
ATOM 915 C CA . ARG A 1 119 ? -11.910 -10.907 29.390 1.00 92.94 119 ARG A CA 1
ATOM 916 C C . ARG A 1 119 ? -10.614 -10.099 29.322 1.00 92.94 119 ARG A C 1
ATOM 918 O O . ARG A 1 119 ? -10.558 -9.089 28.638 1.00 92.94 119 ARG A O 1
ATOM 925 N N . THR A 1 120 ? -9.574 -10.556 30.018 1.00 89.88 120 THR A N 1
ATOM 926 C CA . THR A 1 120 ? -8.299 -9.821 30.175 1.00 89.88 120 THR A CA 1
ATOM 927 C C . THR A 1 120 ? -7.113 -10.440 29.436 1.00 89.88 120 THR A C 1
ATOM 929 O O . THR A 1 120 ? -6.012 -9.900 29.484 1.00 89.88 120 THR A O 1
ATOM 932 N N . LYS A 1 121 ? -7.309 -11.580 28.767 1.00 92.81 121 LYS A N 1
ATOM 933 C CA . LYS A 1 121 ? -6.255 -12.288 28.032 1.00 92.81 121 LYS A CA 1
ATOM 934 C C . LYS A 1 121 ? -6.415 -12.061 26.535 1.00 92.81 121 LYS A C 1
ATOM 936 O O . LYS A 1 121 ? -7.503 -12.279 26.003 1.00 92.81 121 LYS A O 1
ATOM 941 N N . ILE A 1 122 ? -5.319 -11.683 25.886 1.00 91.19 122 ILE A N 1
ATOM 942 C CA . ILE A 1 122 ? -5.197 -11.536 24.435 1.00 91.19 122 ILE A CA 1
ATOM 943 C C . ILE A 1 122 ? -4.161 -12.548 23.964 1.00 91.19 122 ILE A C 1
ATOM 945 O O . ILE A 1 122 ? -3.130 -12.718 24.611 1.00 91.19 122 ILE A O 1
ATOM 949 N N . VAL A 1 123 ? -4.459 -13.222 22.860 1.00 92.62 123 VAL A N 1
ATOM 950 C CA . VAL A 1 123 ? -3.506 -14.056 22.130 1.00 92.62 123 VAL A CA 1
ATOM 951 C C . VAL A 1 123 ? -3.292 -13.366 20.790 1.00 92.62 123 VAL A C 1
ATOM 953 O O . VAL A 1 123 ? -4.270 -13.073 20.107 1.00 92.62 123 VAL A O 1
ATOM 956 N N . SER A 1 124 ? -2.038 -13.066 20.478 1.00 86.50 124 SER A N 1
ATOM 957 C CA . SER A 1 124 ? -1.573 -12.551 19.190 1.00 86.50 124 SER A CA 1
ATOM 958 C C . SER A 1 124 ? -0.453 -13.472 18.725 1.00 86.50 124 SER A C 1
ATOM 960 O O . SER A 1 124 ? 0.255 -14.026 19.573 1.00 86.50 124 SER A O 1
ATOM 962 N N . ASP A 1 125 ? -0.337 -13.651 17.417 1.00 73.62 125 ASP A N 1
ATOM 963 C CA . ASP A 1 125 ? 0.859 -14.166 16.754 1.00 73.62 125 ASP A CA 1
ATOM 964 C C . ASP A 1 125 ? 2.006 -13.143 16.774 1.00 73.62 125 ASP A C 1
ATOM 966 O O . ASP A 1 125 ? 1.724 -11.929 16.951 1.00 73.62 125 ASP A O 1
#

Foldseek 3Di:
DPPVDPDVVVVVVVCVPDPCNVVVVQFDDPDPPDPDPVCVVPNTHGPVVVVVVCCCVCPLCVPVNPVSCVVCPVPVQLQVQLVVCVVVVHHSRPGGDDDDPVVVVVVVVVVVCVVDDPDDDDDDD

pLDDT: mean 95.76, std 4.75, range [66.69, 98.5]

Secondary structure (DSSP, 8-state):
--TT---HHHHHHHHHH-TTGGGGGGB--S-SS-----TTTSPPPBTTHHHHHHHIIIIIIIIIGGGGGGGTTTTHHHHHHHHHHHHHT--TTS----S-HHHHHHHHHHHHHHHSTT-------

Solvent-accessible surface area (backbone atoms only — not comparable to full-atom values): 7788 Å² total; per-residue (Å²): 133,74,85,85,66,86,55,70,67,57,55,56,52,53,57,76,67,42,88,63,56,71,61,60,74,48,39,63,69,92,55,90,84,66,84,80,90,54,50,89,82,54,68,74,53,47,57,68,50,59,64,52,52,49,43,49,50,60,43,37,48,66,68,47,41,82,54,28,49,82,69,45,62,70,49,45,34,43,60,51,10,31,59,50,12,72,78,72,80,48,54,55,86,77,32,68,57,69,92,47,73,70,57,52,51,51,54,50,52,55,49,54,38,68,76,38,77,92,58,87,82,84,87,79,136